Protein AF-A0A6G1I3E7-F1 (a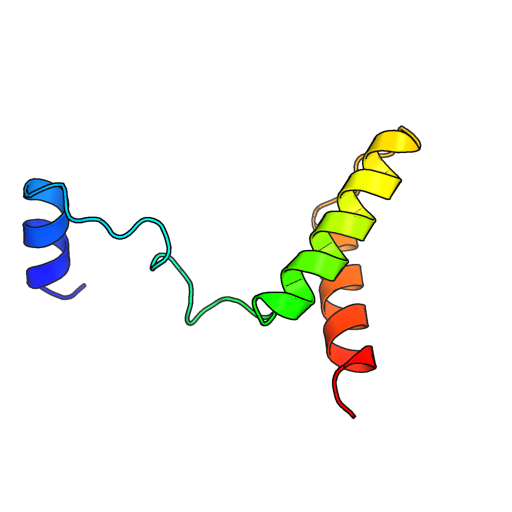fdb_monomer_lite)

Sequence (66 aa):
LPRTTLSNRFRGTHSPRTAHITQQLLSPDQEVFLTAWFRREEKSGSAPSGEEVRRQAHRILLESGN

Secondary structure (DSSP, 8-state):
--HHHHHHHHTT---GGGTTGGG-SS-HHHHHHHHHHHHHHHHTT----HHHHHHHHHHHHHHT--

Structure (mmCIF, N/CA/C/O backbone):
data_AF-A0A6G1I3E7-F1
#
_entry.id   AF-A0A6G1I3E7-F1
#
loop_
_atom_site.group_PDB
_atom_site.id
_atom_site.type_symbol
_atom_site.label_atom_id
_atom_site.label_alt_id
_atom_site.label_comp_id
_atom_site.label_asym_id
_atom_site.label_entity_id
_atom_site.label_seq_id
_atom_site.pdbx_PDB_ins_code
_atom_site.Cartn_x
_atom_site.Cartn_y
_atom_site.Cartn_z
_atom_site.occupancy
_atom_site.B_iso_or_equiv
_atom_site.auth_seq_id
_atom_site.auth_comp_id
_atom_site.auth_asym_id
_atom_site.auth_atom_id
_atom_site.pdbx_PDB_model_num
ATOM 1 N N . LEU A 1 1 ? 17.579 17.459 -17.005 1.00 59.97 1 LEU A N 1
ATOM 2 C CA . LEU A 1 1 ? 16.217 17.273 -17.562 1.00 59.97 1 LEU A CA 1
ATOM 3 C C . LEU A 1 1 ? 16.331 17.070 -19.070 1.00 59.97 1 LEU A C 1
ATOM 5 O O . LEU A 1 1 ? 16.967 17.903 -19.708 1.00 59.97 1 LEU A O 1
ATOM 9 N N . PRO A 1 2 ? 15.787 15.983 -19.640 1.00 71.00 2 PRO A N 1
ATOM 10 C CA . PRO A 1 2 ? 15.783 15.772 -21.087 1.00 71.00 2 PRO A CA 1
ATOM 11 C C . PRO A 1 2 ? 15.102 16.939 -21.817 1.00 71.00 2 PRO A C 1
ATOM 13 O O . PRO A 1 2 ? 14.062 17.428 -21.378 1.00 71.00 2 PRO A O 1
ATOM 16 N N . ARG A 1 3 ? 15.649 17.383 -22.957 1.00 66.00 3 ARG A N 1
ATOM 17 C CA . ARG A 1 3 ? 15.075 18.485 -23.767 1.00 66.00 3 ARG A CA 1
ATOM 18 C C . ARG A 1 3 ? 13.631 18.206 -24.208 1.00 66.00 3 ARG A C 1
ATOM 20 O O . ARG A 1 3 ? 12.833 19.125 -24.369 1.00 66.00 3 ARG A O 1
ATOM 27 N N . THR A 1 4 ? 13.285 16.931 -24.353 1.00 71.06 4 THR A N 1
ATOM 28 C CA . THR A 1 4 ? 11.947 16.450 -24.713 1.00 71.06 4 THR A CA 1
ATOM 29 C C . THR A 1 4 ? 10.911 16.681 -23.611 1.00 71.06 4 THR A C 1
ATOM 31 O O . THR A 1 4 ? 9.730 16.834 -23.912 1.00 71.06 4 THR A O 1
ATOM 34 N N . THR A 1 5 ? 11.327 16.788 -22.345 1.00 66.94 5 THR A N 1
ATOM 35 C CA . THR A 1 5 ? 10.422 16.978 -21.201 1.00 66.94 5 THR A CA 1
ATOM 36 C C . THR A 1 5 ? 9.662 18.303 -21.277 1.00 66.94 5 THR A C 1
ATOM 38 O O . THR A 1 5 ? 8.459 18.331 -21.025 1.00 66.94 5 THR A O 1
ATOM 41 N N . LEU A 1 6 ? 10.330 19.395 -21.666 1.00 72.88 6 LEU A N 1
ATOM 42 C CA . LEU A 1 6 ? 9.680 20.701 -21.826 1.00 72.88 6 LEU A CA 1
ATOM 43 C C . LEU A 1 6 ? 8.730 20.709 -23.027 1.00 72.88 6 LEU A C 1
ATOM 45 O O . LEU A 1 6 ? 7.591 21.142 -22.894 1.00 72.88 6 LEU A O 1
ATOM 49 N N . SER A 1 7 ? 9.161 20.160 -24.167 1.00 77.94 7 SER A N 1
ATOM 50 C CA . SER A 1 7 ? 8.316 20.040 -25.365 1.00 77.94 7 SER A CA 1
ATOM 51 C C . SER A 1 7 ? 7.030 19.251 -25.085 1.00 77.94 7 SER A C 1
ATOM 53 O O . SER A 1 7 ? 5.951 19.667 -25.498 1.00 77.94 7 SER A O 1
ATOM 55 N N . ASN A 1 8 ? 7.120 18.150 -24.333 1.00 73.19 8 ASN A N 1
ATOM 56 C CA . ASN A 1 8 ? 5.956 17.339 -23.961 1.00 73.19 8 ASN A CA 1
ATOM 57 C C . ASN A 1 8 ? 5.007 18.077 -23.002 1.00 73.19 8 ASN A C 1
ATOM 59 O O . ASN A 1 8 ? 3.794 17.916 -23.103 1.00 73.19 8 ASN A O 1
ATOM 63 N N . ARG A 1 9 ? 5.535 18.925 -22.104 1.00 70.81 9 ARG A N 1
ATOM 64 C CA . ARG A 1 9 ? 4.712 19.798 -21.246 1.00 70.81 9 ARG A CA 1
ATOM 65 C C . ARG A 1 9 ? 3.973 20.860 -22.051 1.00 70.81 9 ARG A C 1
ATOM 67 O O . ARG A 1 9 ? 2.772 21.011 -21.868 1.00 70.81 9 ARG A O 1
ATOM 74 N N . PHE A 1 10 ? 4.660 21.542 -22.967 1.00 78.62 10 PHE A N 1
ATOM 75 C CA . PHE A 1 10 ? 4.036 22.544 -23.838 1.00 78.62 10 PHE A CA 1
ATOM 76 C C . PHE A 1 10 ? 2.944 21.954 -24.737 1.00 78.62 10 PHE A C 1
ATOM 78 O O . PHE A 1 10 ? 1.978 22.637 -25.054 1.00 78.62 10 PHE A O 1
ATOM 85 N N . ARG A 1 11 ? 3.073 20.680 -25.125 1.00 82.19 11 ARG A N 1
ATOM 86 C CA . ARG A 1 11 ? 2.091 19.967 -25.957 1.00 82.19 11 ARG A CA 1
ATOM 87 C C . ARG A 1 11 ? 0.963 19.298 -25.161 1.00 82.19 11 ARG A C 1
ATOM 89 O O . ARG A 1 11 ? 0.138 18.621 -25.761 1.00 82.19 11 ARG A O 1
ATOM 96 N N . GLY A 1 12 ? 0.931 19.437 -23.833 1.00 68.62 12 GLY A N 1
ATOM 97 C CA . GLY A 1 12 ? -0.093 18.817 -22.982 1.00 68.62 12 GLY A CA 1
ATOM 98 C C . GLY A 1 12 ? -0.015 17.286 -22.895 1.00 68.62 12 GLY A C 1
ATOM 99 O O . GLY A 1 12 ? -0.839 16.667 -22.231 1.00 68.62 12 GLY A O 1
ATOM 100 N N . THR A 1 13 ? 0.995 16.653 -23.497 1.00 66.88 13 THR A N 1
ATOM 101 C CA . THR A 1 13 ? 1.212 15.197 -23.472 1.00 66.88 13 THR A CA 1
ATOM 102 C C . THR A 1 13 ? 1.970 14.779 -22.215 1.00 66.88 13 THR A C 1
ATOM 104 O O . THR A 1 13 ? 2.924 13.997 -22.266 1.00 66.88 13 THR A O 1
ATOM 107 N N . HIS A 1 14 ? 1.609 15.348 -21.067 1.00 60.66 14 HIS A N 1
ATOM 108 C CA . HIS A 1 14 ? 2.132 14.871 -19.800 1.00 60.66 14 HIS A CA 1
ATOM 109 C C . HIS A 1 14 ? 1.348 13.608 -19.464 1.00 60.66 14 HIS A C 1
ATOM 111 O O . HIS A 1 14 ? 0.169 13.696 -19.149 1.00 60.66 14 HIS A O 1
ATOM 117 N N . SER A 1 15 ? 1.969 12.431 -19.562 1.00 59.59 15 SER A N 1
ATOM 118 C CA . SER A 1 15 ? 1.367 11.225 -18.995 1.00 59.59 15 SER A CA 1
ATOM 119 C C . SER A 1 15 ? 1.382 11.406 -17.472 1.00 59.59 15 SER A C 1
ATOM 121 O O . SER A 1 15 ? 2.469 11.361 -16.878 1.00 59.59 15 SER A O 1
ATOM 123 N N . PRO A 1 16 ? 0.221 11.656 -16.830 1.00 56.22 16 PRO A N 1
ATOM 124 C CA . PRO A 1 16 ? 0.155 12.001 -15.409 1.00 56.22 16 PRO A CA 1
ATOM 125 C C . PRO A 1 16 ? 0.695 10.867 -14.534 1.00 56.22 16 PRO A C 1
ATOM 127 O O . PRO A 1 16 ? 1.164 11.104 -13.429 1.00 56.22 16 PRO A O 1
ATOM 130 N N . ARG A 1 17 ? 0.704 9.646 -15.077 1.00 54.12 17 ARG A N 1
ATOM 131 C CA . ARG A 1 17 ? 1.178 8.440 -14.409 1.00 54.12 17 ARG A CA 1
ATOM 132 C C . ARG A 1 17 ? 2.696 8.324 -14.337 1.00 54.12 17 ARG A C 1
ATOM 134 O O . ARG A 1 17 ? 3.167 7.554 -13.526 1.00 54.12 17 ARG A O 1
ATOM 141 N N . THR A 1 18 ? 3.455 9.055 -15.161 1.00 55.22 18 THR A N 1
ATOM 142 C CA . THR A 1 18 ? 4.918 8.852 -15.302 1.00 55.22 18 THR A CA 1
ATOM 143 C C . THR A 1 18 ? 5.756 9.652 -14.314 1.00 55.22 18 THR A C 1
ATOM 145 O O . THR A 1 18 ? 6.970 9.461 -14.240 1.00 55.22 18 THR A O 1
ATOM 148 N N . ALA A 1 19 ? 5.147 10.576 -13.572 1.00 54.62 19 ALA A N 1
ATOM 149 C CA . ALA A 1 19 ? 5.863 11.272 -12.520 1.00 54.62 19 ALA A CA 1
ATOM 150 C C . ALA A 1 19 ? 6.210 10.253 -11.426 1.00 54.62 19 ALA A C 1
ATOM 152 O O . ALA A 1 19 ? 5.321 9.632 -10.858 1.00 54.62 19 ALA A O 1
ATOM 153 N N . HIS A 1 20 ? 7.503 10.079 -11.158 1.00 57.09 20 HIS A N 1
ATOM 154 C CA . HIS A 1 20 ? 8.011 9.284 -10.038 1.00 57.09 20 HIS A CA 1
ATOM 155 C C . HIS A 1 20 ? 7.769 7.764 -10.096 1.00 57.09 20 HIS A C 1
ATOM 157 O O . HIS A 1 20 ? 8.071 7.116 -9.105 1.00 57.09 20 HIS A O 1
ATOM 163 N N . ILE A 1 21 ? 7.349 7.165 -11.226 1.00 59.56 21 ILE A N 1
ATOM 164 C CA . ILE A 1 21 ? 7.242 5.687 -11.359 1.00 59.56 21 ILE A CA 1
ATOM 165 C C . ILE A 1 21 ? 8.541 4.995 -10.928 1.00 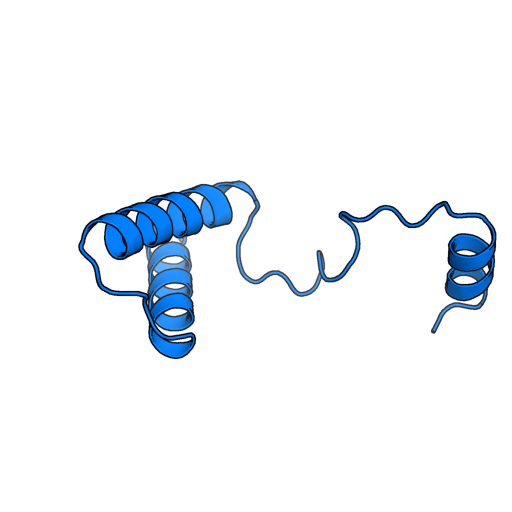59.56 21 ILE A C 1
ATOM 167 O O . ILE A 1 21 ? 8.524 4.026 -10.183 1.00 59.56 21 ILE A O 1
ATOM 171 N N . THR A 1 22 ? 9.694 5.515 -11.354 1.00 57.00 22 THR A N 1
ATOM 172 C CA . THR A 1 22 ? 11.010 4.961 -10.988 1.00 57.00 22 THR A CA 1
ATOM 173 C C . THR A 1 22 ? 11.434 5.262 -9.548 1.00 57.00 22 THR A C 1
ATOM 175 O O . THR A 1 22 ? 12.489 4.813 -9.115 1.00 57.00 22 THR A O 1
ATOM 178 N N . GLN A 1 23 ? 10.649 6.053 -8.818 1.00 64.81 23 GLN A N 1
ATOM 179 C CA . GLN A 1 23 ? 10.876 6.432 -7.422 1.00 64.81 23 GLN A CA 1
ATOM 180 C C . GLN A 1 23 ? 9.779 5.889 -6.492 1.00 64.81 23 GLN A C 1
ATOM 182 O O . GLN A 1 23 ? 9.834 6.137 -5.287 1.00 64.81 23 GLN A O 1
ATOM 187 N N . GLN A 1 24 ? 8.795 5.157 -7.028 1.00 69.19 24 GLN A N 1
ATOM 188 C CA . GLN A 1 24 ? 7.806 4.446 -6.231 1.00 69.19 24 GLN A CA 1
ATOM 189 C C . GLN A 1 24 ? 8.483 3.247 -5.567 1.00 69.19 24 GLN A C 1
ATOM 191 O O . GLN A 1 24 ? 9.077 2.400 -6.229 1.00 69.19 24 GLN A O 1
ATOM 196 N N . LEU A 1 25 ? 8.417 3.206 -4.236 1.00 75.19 25 LEU A N 1
ATOM 197 C CA . LEU A 1 25 ? 8.952 2.101 -3.442 1.00 75.19 25 LEU A CA 1
ATOM 198 C C . LEU A 1 25 ? 8.068 0.848 -3.544 1.00 75.19 25 LEU A C 1
ATOM 200 O O . LEU A 1 25 ? 8.563 -0.262 -3.392 1.00 75.19 25 LEU A O 1
ATOM 204 N N . LEU A 1 26 ? 6.769 1.040 -3.779 1.00 79.19 26 LEU A N 1
ATOM 205 C CA . LEU A 1 26 ? 5.770 -0.017 -3.856 1.00 79.19 26 LEU A CA 1
ATOM 206 C C . LEU A 1 26 ? 5.358 -0.264 -5.309 1.00 79.19 26 LEU A C 1
ATOM 208 O O . LEU A 1 26 ? 5.246 0.674 -6.099 1.00 79.19 26 LEU A O 1
ATOM 212 N N . SER A 1 27 ? 5.096 -1.525 -5.648 1.00 84.25 27 SER A N 1
ATOM 213 C CA . SER A 1 27 ? 4.429 -1.883 -6.897 1.00 84.25 27 SER A CA 1
ATOM 214 C C . SER A 1 27 ? 2.980 -1.368 -6.905 1.00 84.25 27 SER A C 1
ATOM 216 O O . SER A 1 27 ? 2.402 -1.135 -5.838 1.00 84.25 27 SER A O 1
ATOM 218 N N . PRO A 1 28 ? 2.343 -1.230 -8.083 1.00 82.75 28 PRO A N 1
ATOM 219 C CA . PRO A 1 28 ? 0.948 -0.799 -8.164 1.00 82.75 28 PRO A CA 1
ATOM 220 C C . PRO A 1 28 ? -0.001 -1.653 -7.312 1.00 82.75 28 PRO A C 1
ATOM 222 O O . PRO A 1 28 ? -0.911 -1.117 -6.685 1.00 82.75 28 PRO A O 1
ATOM 225 N N . ASP A 1 29 ? 0.236 -2.965 -7.235 1.00 83.94 29 ASP A N 1
ATOM 226 C CA . ASP A 1 29 ? -0.574 -3.875 -6.419 1.00 83.94 29 ASP A CA 1
ATOM 227 C C . ASP A 1 29 ? -0.362 -3.631 -4.918 1.00 83.94 29 ASP A C 1
ATOM 229 O O . ASP A 1 29 ? -1.317 -3.601 -4.144 1.00 83.94 29 ASP A O 1
ATOM 233 N N . GLN A 1 30 ? 0.879 -3.372 -4.497 1.00 85.06 30 GLN A N 1
ATOM 234 C CA . GLN A 1 30 ? 1.209 -3.020 -3.113 1.00 85.06 30 GLN A CA 1
ATOM 235 C C . GLN A 1 30 ? 0.603 -1.668 -2.692 1.00 85.06 30 GLN A C 1
ATOM 237 O O . GLN A 1 30 ? 0.143 -1.518 -1.557 1.00 85.06 30 GLN A O 1
ATOM 242 N N . GLU A 1 31 ? 0.537 -0.691 -3.602 1.00 86.44 31 GLU A N 1
ATOM 243 C CA . GLU A 1 31 ? -0.130 0.595 -3.351 1.00 86.44 31 GLU A CA 1
ATOM 244 C C . GLU A 1 31 ? -1.637 0.433 -3.094 1.00 86.44 31 GLU A C 1
ATOM 246 O O . GLU A 1 31 ? -2.207 1.186 -2.295 1.00 86.44 31 GLU A O 1
ATOM 251 N N . VAL A 1 32 ? -2.295 -0.566 -3.698 1.00 88.19 32 VAL A N 1
ATOM 252 C CA . VAL A 1 32 ? -3.712 -0.866 -3.425 1.00 88.19 32 VAL A CA 1
ATOM 253 C C . VAL A 1 32 ? -3.905 -1.272 -1.964 1.00 88.19 32 VAL A C 1
ATOM 255 O O . VAL A 1 32 ? -4.824 -0.770 -1.311 1.00 88.19 32 VAL A O 1
ATOM 258 N N . PHE A 1 33 ? -3.018 -2.111 -1.420 1.00 87.75 33 PHE A N 1
ATOM 259 C CA . PHE A 1 33 ? -3.067 -2.510 -0.009 1.00 87.75 33 PHE A CA 1
ATOM 260 C C . PHE A 1 33 ? -2.834 -1.323 0.930 1.00 87.75 33 PHE A C 1
ATOM 262 O O . PHE A 1 33 ? -3.574 -1.155 1.904 1.00 87.75 33 PHE A O 1
ATOM 269 N N . LEU A 1 34 ? -1.868 -0.453 0.612 1.00 89.12 34 LEU A N 1
ATOM 270 C CA . LEU A 1 34 ? -1.613 0.757 1.397 1.00 89.12 34 LEU A CA 1
ATOM 271 C C . LEU A 1 34 ? -2.821 1.707 1.375 1.00 89.12 34 LEU A C 1
ATOM 273 O O . LEU A 1 34 ? -3.221 2.231 2.413 1.00 89.12 34 LEU A O 1
ATOM 277 N N . THR A 1 35 ? -3.444 1.881 0.208 1.00 88.44 35 THR A N 1
ATOM 278 C CA . THR A 1 35 ? -4.633 2.730 0.032 1.00 88.44 35 THR A CA 1
ATOM 279 C C . THR A 1 35 ? -5.838 2.178 0.794 1.00 88.44 35 THR A C 1
ATOM 281 O O . THR A 1 35 ? -6.590 2.936 1.409 1.00 88.44 35 THR A O 1
ATOM 284 N N . ALA A 1 36 ? -6.034 0.858 0.777 1.00 89.62 36 ALA A N 1
ATOM 285 C CA . ALA A 1 36 ? -7.110 0.203 1.515 1.00 89.62 36 ALA A CA 1
ATOM 286 C C . ALA A 1 36 ? -6.944 0.374 3.031 1.00 89.62 36 ALA A C 1
ATOM 288 O O . ALA A 1 36 ? -7.917 0.685 3.722 1.00 89.62 36 ALA A O 1
ATOM 289 N N . TRP A 1 37 ? -5.715 0.230 3.534 1.00 90.50 37 TRP A N 1
ATOM 290 C CA . TRP A 1 37 ? -5.392 0.509 4.930 1.00 90.50 37 TRP A CA 1
ATOM 291 C C . TRP A 1 37 ? -5.637 1.981 5.286 1.00 90.50 37 TRP A C 1
ATOM 293 O O . TRP A 1 37 ? -6.366 2.252 6.234 1.00 90.50 37 TRP A O 1
ATOM 303 N N . PHE A 1 38 ? -5.138 2.929 4.486 1.00 88.25 38 PHE A N 1
ATOM 304 C CA . PHE A 1 38 ? -5.321 4.363 4.739 1.00 88.25 38 PHE A CA 1
ATOM 305 C C . PHE A 1 38 ? -6.804 4.750 4.842 1.00 88.25 38 PHE A C 1
ATOM 307 O O . PHE A 1 38 ? -7.219 5.406 5.793 1.00 88.25 38 PHE A O 1
ATOM 314 N N . ARG A 1 39 ? -7.636 4.262 3.912 1.00 89.31 39 ARG A N 1
ATOM 315 C CA . ARG A 1 39 ? -9.092 4.487 3.937 1.00 89.31 39 ARG A CA 1
ATOM 316 C C . ARG A 1 39 ? -9.774 3.883 5.165 1.00 89.31 39 ARG A C 1
ATOM 318 O O . ARG A 1 39 ? -10.836 4.355 5.568 1.00 89.31 39 ARG A O 1
ATOM 325 N N . ARG A 1 40 ? -9.226 2.802 5.725 1.00 88.44 40 ARG A N 1
ATOM 326 C CA . ARG A 1 40 ? -9.729 2.197 6.963 1.00 88.44 40 ARG A CA 1
ATOM 327 C C . ARG A 1 40 ? -9.384 3.068 8.168 1.00 88.44 40 ARG A C 1
ATOM 329 O O . ARG A 1 40 ? -10.260 3.283 9.001 1.00 88.44 40 ARG A O 1
ATOM 336 N N . GLU A 1 41 ? -8.164 3.594 8.219 1.00 86.38 41 GLU A N 1
ATOM 337 C CA . GLU A 1 41 ? -7.728 4.506 9.280 1.00 86.38 41 GLU A CA 1
ATOM 338 C C . GLU A 1 41 ? -8.518 5.821 9.240 1.00 86.38 41 GLU A C 1
ATOM 340 O O . GLU A 1 41 ? -9.079 6.215 10.261 1.00 86.38 41 GLU A O 1
ATOM 345 N N . GLU A 1 42 ? -8.721 6.424 8.061 1.00 84.62 42 GLU A N 1
ATOM 346 C CA . GLU A 1 42 ? -9.584 7.610 7.919 1.00 84.62 42 GLU A CA 1
ATOM 347 C C . GLU A 1 42 ? -10.998 7.377 8.469 1.00 84.62 42 GLU A C 1
ATOM 349 O O . GLU A 1 42 ? -11.539 8.220 9.183 1.00 84.62 42 GLU A O 1
ATOM 354 N N . LYS A 1 43 ? -11.598 6.210 8.193 1.00 84.88 43 LYS A N 1
ATOM 355 C CA . LYS A 1 43 ? -12.922 5.852 8.731 1.00 84.88 43 LYS A CA 1
ATOM 356 C C . LYS A 1 43 ? -12.936 5.700 10.250 1.00 84.88 43 LYS A C 1
ATOM 358 O O . LYS A 1 43 ? -13.992 5.863 10.853 1.00 84.88 43 LYS A O 1
ATOM 363 N N . SER A 1 44 ? -11.798 5.375 10.859 1.00 82.56 44 SER A N 1
ATOM 364 C CA . SER A 1 44 ? -11.653 5.302 12.315 1.00 82.56 44 SER A CA 1
ATOM 365 C C . SER A 1 44 ? -11.492 6.677 12.975 1.00 82.56 44 SER A C 1
ATOM 367 O O . SER A 1 44 ? -11.485 6.766 14.199 1.00 82.56 44 SER A O 1
ATOM 369 N N . GLY A 1 45 ? -11.413 7.751 12.180 1.00 83.62 45 GLY A N 1
ATOM 370 C CA . GLY A 1 45 ? -11.261 9.126 12.657 1.00 83.62 45 GLY A CA 1
ATOM 371 C C . GLY A 1 45 ? -9.813 9.540 12.928 1.00 83.62 45 GLY A C 1
ATOM 372 O O . GLY A 1 45 ? -9.579 10.678 13.329 1.00 83.62 45 GLY A O 1
ATOM 373 N N . SER A 1 46 ? -8.848 8.657 12.669 1.00 75.38 46 SER A N 1
ATOM 374 C CA . SER A 1 46 ? -7.418 8.946 12.771 1.00 75.38 46 SER A CA 1
ATOM 375 C C . SER A 1 46 ? -6.839 9.104 11.370 1.00 75.38 46 SER A C 1
ATOM 377 O O . SER A 1 46 ? -6.733 8.134 10.625 1.00 75.38 46 SER A O 1
ATOM 379 N N . ALA A 1 47 ? -6.453 10.323 10.996 1.00 77.44 47 ALA A N 1
ATOM 380 C CA . ALA A 1 47 ? -5.647 10.526 9.797 1.00 77.44 47 ALA A CA 1
ATOM 381 C C . ALA A 1 47 ? -4.198 10.117 10.119 1.00 77.44 47 ALA A C 1
ATOM 383 O O . ALA A 1 47 ? -3.571 10.773 10.957 1.00 77.44 47 ALA A O 1
ATOM 384 N N . PRO A 1 48 ? -3.654 9.047 9.509 1.00 81.44 48 PRO A N 1
ATOM 385 C CA . PRO A 1 48 ? -2.302 8.608 9.820 1.00 81.44 48 PRO A CA 1
ATOM 386 C C . PRO A 1 48 ? -1.290 9.657 9.352 1.00 81.44 48 PRO A C 1
ATOM 388 O O . PRO A 1 48 ? -1.417 10.244 8.272 1.00 81.44 48 PRO A O 1
ATOM 391 N N . SER A 1 49 ? -0.261 9.890 10.161 1.00 86.69 49 SER A N 1
ATOM 392 C CA . SER A 1 49 ? 0.840 10.781 9.808 1.00 86.69 49 SER A CA 1
ATOM 393 C C . SER A 1 49 ? 1.653 10.222 8.636 1.00 86.69 49 SER A C 1
ATOM 395 O O . SER A 1 49 ? 1.680 9.017 8.373 1.00 86.69 49 SER A O 1
ATOM 397 N N . GLY A 1 50 ? 2.391 11.094 7.941 1.00 83.31 50 GLY A N 1
ATOM 398 C CA . GLY A 1 50 ? 3.271 10.668 6.847 1.00 83.31 50 GLY A CA 1
ATOM 399 C C . GLY A 1 50 ? 4.321 9.631 7.275 1.00 83.31 50 GLY A C 1
ATOM 400 O O . GLY A 1 50 ? 4.703 8.776 6.475 1.00 83.31 50 GLY A O 1
ATOM 401 N N . GLU A 1 51 ? 4.753 9.655 8.540 1.00 86.19 51 GLU A N 1
ATOM 402 C CA . GLU A 1 51 ? 5.654 8.641 9.094 1.00 86.19 51 GLU A CA 1
ATOM 403 C C . GLU A 1 51 ? 4.955 7.281 9.231 1.00 86.19 51 GLU A C 1
ATOM 405 O O . GLU A 1 51 ? 5.517 6.257 8.846 1.00 86.19 51 GLU A O 1
ATOM 410 N N . GLU A 1 52 ? 3.711 7.257 9.710 1.00 86.38 52 GLU A N 1
ATOM 411 C CA . GLU A 1 52 ? 2.916 6.030 9.829 1.00 86.38 52 GLU A CA 1
ATOM 412 C C . GLU A 1 52 ? 2.621 5.403 8.473 1.00 86.38 52 GLU A C 1
ATOM 414 O O . GLU A 1 52 ? 2.790 4.194 8.313 1.00 86.38 52 GLU A O 1
ATOM 419 N N . VAL A 1 53 ? 2.279 6.224 7.477 1.00 87.38 53 VAL A N 1
ATOM 420 C CA . VAL A 1 53 ? 2.103 5.767 6.093 1.00 87.38 53 VAL A CA 1
ATOM 421 C C . VAL A 1 53 ? 3.393 5.133 5.574 1.00 87.38 53 VAL A C 1
ATOM 423 O 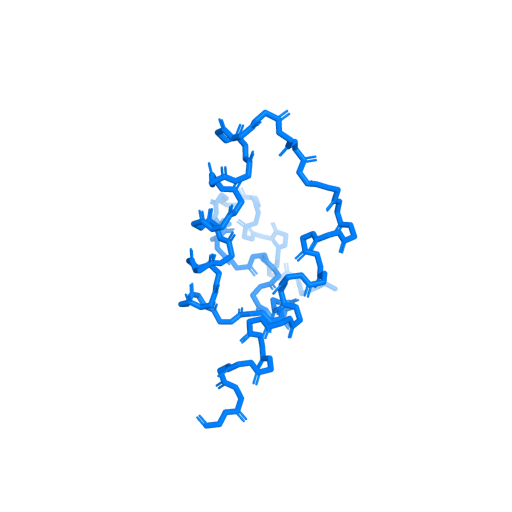O . VAL A 1 53 ? 3.360 4.057 4.977 1.00 87.38 53 VAL A O 1
ATOM 426 N N . ARG A 1 54 ? 4.551 5.747 5.850 1.00 86.38 54 ARG A N 1
ATOM 427 C CA . ARG A 1 54 ? 5.852 5.201 5.448 1.00 86.38 54 ARG A CA 1
ATOM 428 C C . ARG A 1 54 ? 6.169 3.887 6.164 1.00 86.38 54 ARG A C 1
ATOM 430 O O . ARG A 1 54 ? 6.621 2.945 5.516 1.00 86.38 54 ARG A O 1
ATOM 437 N N . ARG A 1 55 ? 5.906 3.786 7.472 1.00 89.00 55 ARG A N 1
ATOM 438 C CA . ARG A 1 55 ? 6.073 2.536 8.237 1.00 89.00 55 ARG A CA 1
ATOM 439 C C . ARG A 1 55 ? 5.191 1.420 7.685 1.00 89.00 55 ARG A C 1
ATOM 441 O O . 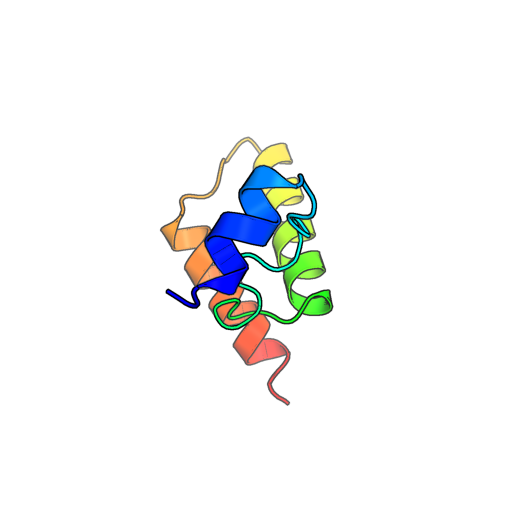ARG A 1 55 ? 5.669 0.301 7.517 1.00 89.00 55 ARG A O 1
ATOM 448 N N . GLN A 1 56 ? 3.939 1.724 7.354 1.00 89.75 56 GLN A N 1
ATOM 449 C CA . GLN A 1 56 ? 3.030 0.741 6.774 1.00 89.75 56 GLN A CA 1
ATOM 450 C C . GLN A 1 56 ? 3.464 0.319 5.365 1.00 89.75 56 GLN A C 1
ATOM 452 O O . GLN A 1 56 ? 3.416 -0.867 5.049 1.00 89.75 56 GLN A O 1
ATOM 457 N N . ALA A 1 57 ? 3.956 1.248 4.541 1.00 87.75 57 ALA A N 1
ATOM 458 C CA . ALA A 1 57 ? 4.538 0.918 3.242 1.00 87.75 57 ALA A CA 1
ATOM 459 C C . ALA A 1 57 ? 5.731 -0.045 3.383 1.00 87.75 57 ALA A C 1
ATOM 461 O O . ALA A 1 57 ? 5.800 -1.051 2.683 1.00 87.75 57 ALA A O 1
ATOM 462 N N . HIS A 1 58 ? 6.633 0.206 4.339 1.00 89.12 58 HIS A N 1
ATOM 463 C CA . HIS A 1 58 ? 7.739 -0.710 4.633 1.00 89.12 58 HIS A CA 1
ATOM 464 C C . HIS A 1 58 ? 7.262 -2.084 5.119 1.00 89.12 58 HIS A C 1
ATOM 466 O O . HIS A 1 58 ? 7.845 -3.091 4.728 1.00 89.12 58 HIS A O 1
ATOM 472 N N . ARG A 1 59 ? 6.192 -2.150 5.922 1.00 88.94 59 ARG A N 1
ATOM 473 C CA . ARG A 1 59 ? 5.581 -3.425 6.328 1.00 88.94 59 ARG A CA 1
ATOM 474 C C . ARG A 1 59 ? 5.068 -4.212 5.119 1.00 88.94 59 ARG A C 1
ATOM 476 O O . ARG A 1 59 ? 5.421 -5.375 4.984 1.00 88.94 59 ARG A O 1
ATOM 483 N N . ILE A 1 60 ? 4.309 -3.575 4.225 1.00 87.94 60 ILE A N 1
ATOM 484 C CA . ILE A 1 60 ? 3.786 -4.221 3.007 1.00 87.94 60 ILE A CA 1
ATOM 485 C C . ILE A 1 60 ? 4.933 -4.760 2.144 1.00 87.94 60 ILE A C 1
ATOM 487 O O . ILE A 1 60 ? 4.850 -5.873 1.627 1.00 87.94 60 ILE A O 1
ATOM 491 N N . LEU A 1 61 ? 6.024 -3.998 2.019 1.00 86.00 61 LEU A N 1
ATOM 492 C CA . LEU A 1 61 ? 7.213 -4.423 1.280 1.00 86.00 61 LEU A CA 1
ATOM 493 C C . LEU A 1 61 ? 7.859 -5.680 1.889 1.00 86.00 61 LEU A C 1
ATOM 495 O O . LEU A 1 61 ? 8.260 -6.574 1.155 1.00 86.00 61 LEU A O 1
ATOM 499 N N . LEU A 1 62 ? 7.942 -5.761 3.220 1.00 86.19 62 LEU A N 1
ATOM 500 C CA . LEU A 1 62 ? 8.490 -6.928 3.920 1.00 86.19 62 LEU A CA 1
ATOM 501 C C . LEU A 1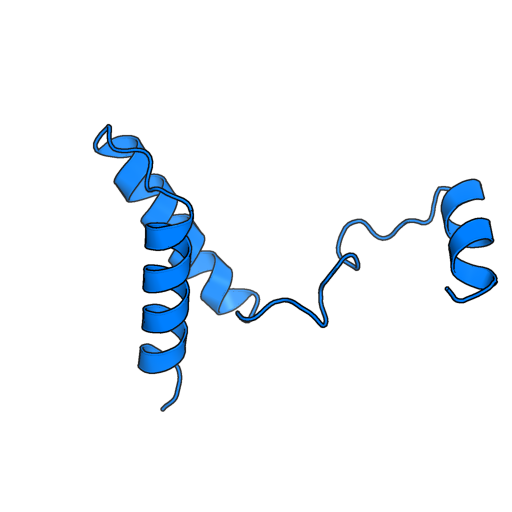 62 ? 7.571 -8.153 3.818 1.00 86.19 62 LEU A C 1
ATOM 503 O O . LEU A 1 62 ? 8.058 -9.263 3.640 1.00 86.19 62 LEU A O 1
ATOM 507 N N . GLU A 1 63 ? 6.254 -7.961 3.905 1.00 84.19 63 GLU A N 1
ATOM 508 C CA . GLU A 1 63 ? 5.262 -9.046 3.837 1.00 84.19 63 GLU A CA 1
ATOM 509 C C . GLU A 1 63 ? 5.130 -9.649 2.433 1.00 84.19 63 GLU A C 1
ATOM 511 O O . GLU A 1 63 ? 4.814 -10.827 2.295 1.00 84.19 63 GLU A O 1
ATOM 516 N N . SER A 1 64 ? 5.386 -8.852 1.395 1.00 73.56 64 SER A N 1
ATOM 517 C CA . SER A 1 64 ? 5.361 -9.289 -0.008 1.00 73.56 64 SER A CA 1
ATOM 518 C C . SER A 1 64 ? 6.738 -9.681 -0.559 1.00 73.56 64 SER A C 1
ATOM 520 O O . SER A 1 64 ? 6.842 -10.074 -1.717 1.00 73.56 64 SER A O 1
ATOM 522 N N . GLY A 1 65 ? 7.789 -9.574 0.259 1.00 60.97 65 GLY A N 1
ATOM 523 C CA . GLY A 1 65 ? 9.173 -9.907 -0.083 1.00 60.97 65 GLY A CA 1
ATOM 524 C C . GLY A 1 65 ? 9.548 -11.381 0.108 1.00 60.97 65 GLY A C 1
ATOM 525 O 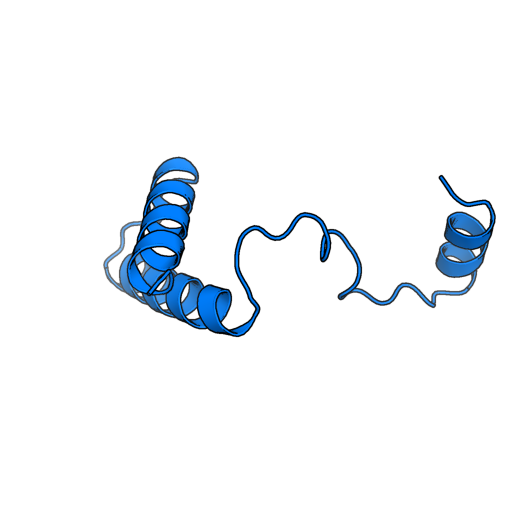O . GLY A 1 65 ? 10.703 -11.646 0.434 1.00 60.97 65 GLY A O 1
ATOM 526 N N . ASN A 1 66 ? 8.599 -12.308 -0.076 1.00 44.75 66 ASN A N 1
ATOM 527 C CA . ASN A 1 66 ? 8.803 -13.763 -0.073 1.00 44.75 66 ASN A CA 1
ATOM 528 C C . ASN A 1 66 ? 8.147 -14.407 -1.297 1.00 44.75 66 ASN A C 1
ATOM 530 O O . ASN A 1 66 ? 6.930 -14.182 -1.486 1.00 44.75 66 ASN A O 1
#

InterPro domains:
  IPR006600 HTH CenpB-type DNA-binding domain [PF03221] (27-61)

Organism: NCBI:txid703511

pLDDT: mean 77.14, std 11.93, range [44.75, 90.5]

Foldseek 3Di:
DDPVVVVCVVVVVPPVVPVCPVVDPDDPVLVVVLVVVQVVCVVVVHRDDPVRSVVVSVVSCVVPVD

Radius of gyration: 16.15 Å; chains: 1; bounding box: 29×36×39 Å